Protein AF-A0AAV2ST25-F1 (afdb_monomer)

pLDDT: mean 73.78, std 19.49, range [24.19, 96.56]

Mean predicted aligned error: 15.65 Å

Sequence (157 aa):
MFEFCEKNIRGIRFVYVTASQVTETKSFLKTRFLNAFTISGSRNFNQFDPLDNLRTATKRCSEDDEIALIHNFGSNAIEAEIDVLPFKHACCMYEHLWWIGMMQDIKREEADIAVKFMHPHGPSASFKWPSRDAAFPMYHLQILVEHTIYQKAMSTK

Radius of gyration: 25.4 Å; Cα contacts (8 Å, |Δi|>4): 186; chains: 1; bounding box: 92×31×61 Å

Organism: Meganyctiphanes norvegica (NCBI:txid48144)

Solvent-accessible surface area (backbone atoms only — not comparable to full-atom values): 10017 Å² total; per-residue (Å²): 110,69,71,57,47,63,76,69,44,81,98,59,89,80,80,90,79,54,75,64,57,53,53,53,52,52,53,52,52,51,53,51,59,73,71,54,80,82,72,72,74,48,90,72,45,70,32,78,47,80,75,50,100,46,31,36,33,27,17,58,45,85,84,54,90,62,75,73,46,74,50,70,73,54,95,76,70,78,71,72,80,70,85,79,55,71,72,37,76,46,39,32,55,55,94,94,33,44,34,48,24,34,29,67,46,73,42,74,92,48,74,36,46,32,38,38,56,34,40,64,55,50,97,58,99,64,72,39,76,58,95,58,94,64,69,48,85,46,80,79,75,56,66,55,67,78,75,80,64,77,81,67,75,83,78,78,136

Foldseek 3Di:
DQVCCVVPPPPDDDDDDDPVNVVVVVVVVVVVVVPDDDDALCPQFPDWDDPDPFKIFTDNDPPDPDTPDIGGNDPPPPPVVPVDDAQDWWWWADPNFIWIWGFHDADPVRRWTWTQTWDDTPPDPDTHRPPDRPTDRDRDTPTPDPPPPDPPDPPDD

Structure (mmCIF, N/CA/C/O backbone):
data_AF-A0AAV2ST25-F1
#
_entry.id   AF-A0AAV2ST25-F1
#
loop_
_atom_site.group_PDB
_atom_site.id
_atom_site.type_symbol
_atom_site.label_atom_id
_atom_site.label_alt_id
_atom_site.label_comp_id
_atom_site.label_asym_id
_atom_site.label_entity_id
_atom_site.label_seq_id
_atom_site.pdbx_PDB_ins_code
_atom_site.Cartn_x
_atom_site.Cartn_y
_atom_site.Cartn_z
_atom_site.occupancy
_atom_site.B_iso_or_equiv
_atom_site.auth_seq_id
_atom_site.auth_comp_id
_atom_site.auth_asym_id
_atom_site.auth_atom_id
_atom_site.pdbx_PDB_model_num
ATOM 1 N N . MET A 1 1 ? -31.583 1.067 28.297 1.00 85.12 1 MET A N 1
ATOM 2 C CA . MET A 1 1 ? -31.664 1.405 26.855 1.00 85.12 1 MET A CA 1
ATOM 3 C C . MET A 1 1 ? -31.268 0.216 25.980 1.00 85.12 1 MET A C 1
ATOM 5 O O . MET A 1 1 ? -32.101 -0.214 25.203 1.00 85.12 1 MET A O 1
ATOM 9 N N . PHE A 1 2 ? -30.064 -0.357 26.125 1.00 91.12 2 PHE A N 1
ATOM 10 C CA . PHE A 1 2 ? -29.608 -1.504 25.315 1.00 91.12 2 PHE A CA 1
ATOM 11 C C . PHE A 1 2 ? -30.558 -2.718 25.366 1.00 91.12 2 PHE A C 1
ATOM 13 O O . PHE A 1 2 ? -31.068 -3.128 24.330 1.00 91.12 2 PHE A O 1
ATOM 20 N N . GLU A 1 3 ? -30.883 -3.206 26.567 1.00 92.00 3 GLU A N 1
ATOM 21 C CA . GLU A 1 3 ? -31.788 -4.355 26.769 1.00 92.00 3 GLU A CA 1
ATOM 22 C C . GLU A 1 3 ? -33.185 -4.130 26.168 1.00 92.00 3 GLU A C 1
ATOM 24 O O . GLU A 1 3 ? -33.832 -5.048 25.668 1.00 92.00 3 GLU A O 1
ATOM 29 N N . PHE A 1 4 ? -33.656 -2.879 26.184 1.00 93.38 4 PHE A N 1
ATOM 30 C CA . PHE A 1 4 ? -34.922 -2.511 25.561 1.00 93.38 4 PHE A CA 1
ATOM 31 C C . PHE A 1 4 ? -34.845 -2.651 24.036 1.00 93.38 4 PHE A C 1
ATOM 33 O O . PHE A 1 4 ? -35.756 -3.216 23.435 1.00 93.38 4 PHE A O 1
ATOM 40 N N . CYS A 1 5 ? -33.770 -2.169 23.409 1.00 93.00 5 CYS A N 1
ATOM 41 C CA . CYS A 1 5 ? -33.586 -2.265 21.962 1.00 93.00 5 CYS A CA 1
ATOM 42 C C . CYS A 1 5 ? -33.450 -3.721 21.502 1.00 93.00 5 CYS A C 1
ATOM 44 O O . CYS A 1 5 ? -34.116 -4.113 20.549 1.00 93.00 5 CYS A O 1
ATOM 46 N N . GLU A 1 6 ? -32.660 -4.529 22.212 1.00 92.38 6 GLU A N 1
ATOM 47 C CA . GLU A 1 6 ? -32.456 -5.948 21.895 1.00 92.38 6 GLU A CA 1
ATOM 48 C C . GLU A 1 6 ? -33.764 -6.752 21.960 1.00 92.38 6 GLU A C 1
ATOM 50 O O . GLU A 1 6 ? -34.046 -7.576 21.091 1.00 92.38 6 GLU A O 1
ATOM 55 N N . LYS A 1 7 ? -34.609 -6.473 22.959 1.00 93.38 7 LYS A N 1
ATOM 56 C CA . LYS A 1 7 ? -35.874 -7.191 23.150 1.00 93.38 7 LYS A CA 1
ATOM 57 C C . LYS A 1 7 ? -36.974 -6.767 22.171 1.00 93.38 7 LYS A C 1
ATOM 59 O O . LYS A 1 7 ? -37.807 -7.595 21.799 1.00 93.38 7 LYS A O 1
ATOM 64 N N . ASN A 1 8 ? -37.020 -5.489 21.788 1.00 94.50 8 ASN A N 1
ATOM 65 C CA . ASN A 1 8 ? -38.158 -4.922 21.053 1.00 94.50 8 ASN A CA 1
ATOM 66 C C . ASN A 1 8 ? -37.903 -4.727 19.553 1.00 94.50 8 ASN A C 1
ATOM 68 O O . ASN A 1 8 ? -38.861 -4.700 18.782 1.00 94.50 8 ASN A O 1
ATOM 72 N N . ILE A 1 9 ? -36.647 -4.613 19.117 1.00 93.31 9 ILE A N 1
ATOM 73 C CA . ILE A 1 9 ? -36.310 -4.356 17.714 1.00 93.31 9 ILE A CA 1
ATOM 74 C C . ILE A 1 9 ? -35.752 -5.640 17.098 1.00 93.31 9 ILE A C 1
ATOM 76 O O . ILE A 1 9 ? -34.582 -5.980 17.253 1.00 93.31 9 ILE A O 1
ATOM 80 N N . ARG A 1 10 ? -36.615 -6.377 16.392 1.00 91.69 10 ARG A N 1
ATOM 81 C CA . ARG A 1 10 ? -36.248 -7.638 15.729 1.00 91.69 10 ARG A CA 1
ATOM 82 C C . ARG A 1 10 ? -35.513 -7.373 14.411 1.00 91.69 10 ARG A C 1
ATOM 84 O O . ARG A 1 10 ? -35.828 -6.424 13.705 1.00 91.69 10 ARG A O 1
ATOM 91 N N . GLY A 1 11 ? -34.563 -8.243 14.066 1.00 91.94 11 GLY A N 1
ATOM 92 C CA . GLY A 1 11 ? -33.810 -8.177 12.803 1.00 91.94 11 GLY A CA 1
ATOM 93 C C . GLY A 1 11 ? -32.570 -7.274 12.825 1.00 91.94 11 GLY A C 1
ATOM 94 O O . GLY A 1 11 ? -31.844 -7.235 11.837 1.00 91.94 11 GLY A O 1
ATOM 95 N N . ILE A 1 12 ? -32.288 -6.591 13.941 1.00 93.00 12 ILE A N 1
ATOM 96 C CA . ILE A 1 12 ? -31.077 -5.779 14.128 1.00 93.00 12 ILE A CA 1
ATOM 97 C C . ILE A 1 12 ? -30.233 -6.387 15.250 1.00 93.00 12 ILE A C 1
ATOM 99 O O . ILE A 1 12 ? -30.739 -6.660 16.337 1.00 93.00 12 ILE A O 1
ATOM 103 N N . ARG A 1 13 ? -28.933 -6.589 14.998 1.00 92.12 13 ARG A N 1
ATOM 104 C CA . ARG A 1 13 ? -27.980 -7.058 16.013 1.00 92.12 13 ARG A CA 1
ATOM 105 C C . ARG A 1 13 ? -27.389 -5.863 16.754 1.00 92.12 13 ARG A C 1
ATOM 107 O O . ARG A 1 13 ? -26.600 -5.113 16.183 1.00 92.12 13 ARG A O 1
ATOM 114 N N . PHE A 1 14 ? -27.737 -5.710 18.025 1.00 92.50 14 PHE A N 1
ATOM 115 C CA . PHE A 1 14 ? -27.131 -4.700 18.888 1.00 92.50 14 PHE A CA 1
ATOM 116 C C . PHE A 1 14 ? -25.877 -5.268 19.557 1.00 92.50 14 PHE A C 1
ATOM 118 O O . PHE A 1 14 ? -25.834 -6.436 19.932 1.00 92.50 14 PHE A O 1
ATOM 125 N N . VAL A 1 15 ? -24.847 -4.438 19.705 1.00 91.50 15 VAL A N 1
ATOM 126 C CA . VAL A 1 15 ? -23.631 -4.773 20.454 1.00 91.50 15 VAL A CA 1
ATOM 127 C C . VAL A 1 15 ? -23.446 -3.709 21.523 1.00 91.50 15 VAL A C 1
ATOM 129 O O . VAL A 1 15 ? -23.472 -2.516 21.220 1.00 91.50 15 VAL A O 1
ATOM 132 N N . TYR A 1 16 ? -23.295 -4.140 22.772 1.00 91.94 16 TYR A N 1
ATOM 133 C CA . TYR A 1 16 ? -22.990 -3.244 23.877 1.00 91.94 16 TYR A CA 1
ATOM 134 C C . TYR A 1 16 ? -21.477 -3.132 24.040 1.00 91.94 16 TYR A C 1
ATOM 136 O O . TYR A 1 16 ? -20.781 -4.143 24.087 1.00 91.94 16 TYR A O 1
ATOM 144 N N . VAL A 1 17 ? -20.982 -1.899 24.128 1.00 92.44 17 VAL A N 1
ATOM 145 C CA . VAL A 1 17 ? -19.564 -1.610 24.344 1.00 92.44 17 VAL A CA 1
ATOM 146 C C . VAL A 1 17 ? -19.451 -0.633 25.503 1.00 92.44 17 VAL A C 1
ATOM 148 O O . VAL A 1 17 ? -20.093 0.421 25.502 1.00 92.44 17 VAL A O 1
ATOM 151 N N . THR A 1 18 ? -18.647 -0.980 26.504 1.00 94.88 18 THR A N 1
ATOM 152 C CA . THR A 1 18 ? -18.412 -0.109 27.658 1.00 94.88 18 THR A CA 1
ATOM 153 C C . THR A 1 18 ? -17.374 0.968 27.342 1.00 94.88 18 THR A C 1
ATOM 155 O O . THR A 1 18 ? -16.506 0.804 26.484 1.00 94.88 18 THR A O 1
ATOM 158 N N . ALA A 1 19 ? -17.393 2.069 28.097 1.00 94.56 19 ALA A N 1
ATOM 159 C CA . ALA A 1 19 ? -16.374 3.115 27.976 1.00 94.56 19 ALA A CA 1
ATOM 160 C C . ALA A 1 19 ? -14.949 2.597 28.268 1.00 94.56 19 ALA A C 1
ATOM 162 O O . ALA A 1 19 ? -13.982 3.051 27.649 1.00 94.56 19 ALA A O 1
ATOM 163 N N . SER A 1 20 ? -14.814 1.619 29.173 1.00 95.44 20 SER A N 1
ATOM 164 C CA . SER A 1 20 ? -13.532 0.969 29.461 1.00 95.44 20 SER A CA 1
ATOM 165 C C . SER A 1 20 ? -13.007 0.188 28.254 1.00 95.44 20 SER A C 1
ATOM 167 O O . SER A 1 20 ? -11.864 0.406 27.857 1.00 95.44 20 SER A O 1
ATOM 169 N N . GLN A 1 21 ? -13.854 -0.618 27.602 1.00 94.69 21 GLN A N 1
ATOM 170 C CA . GLN A 1 21 ? -13.499 -1.378 26.396 1.00 94.69 21 GLN A CA 1
ATOM 171 C C . GLN A 1 21 ? -13.090 -0.466 25.237 1.00 94.69 21 GLN A C 1
ATOM 173 O O . GLN A 1 21 ? -12.122 -0.758 24.535 1.00 94.69 21 GLN A O 1
ATOM 178 N N . VAL A 1 22 ? -13.781 0.664 25.044 1.00 95.62 22 VAL A N 1
ATOM 179 C CA . VAL A 1 22 ? -13.396 1.654 24.022 1.00 95.62 22 VAL A CA 1
ATOM 180 C C . VAL A 1 22 ? -11.999 2.208 24.304 1.00 95.62 22 VAL A C 1
ATOM 182 O O . VAL A 1 22 ? -11.187 2.337 23.387 1.00 95.62 22 VAL A O 1
ATOM 185 N N . THR A 1 23 ? -11.703 2.520 25.566 1.00 96.56 23 THR A N 1
ATOM 186 C CA . THR A 1 23 ? -10.414 3.103 25.963 1.00 96.56 23 THR A CA 1
ATOM 187 C C . THR A 1 23 ? -9.267 2.107 25.786 1.00 96.56 23 THR A C 1
ATOM 189 O O . THR A 1 23 ? -8.231 2.464 25.225 1.00 96.56 23 THR A O 1
ATOM 192 N N . GLU A 1 24 ? -9.470 0.854 26.194 1.00 96.56 24 GLU A N 1
ATOM 193 C CA . GLU A 1 24 ? -8.509 -0.241 26.012 1.00 96.56 24 GLU A CA 1
ATOM 194 C C . GLU A 1 24 ? -8.277 -0.562 24.530 1.00 96.56 24 GLU A C 1
ATOM 196 O O . GLU A 1 24 ? -7.143 -0.666 24.067 1.00 96.56 24 GLU A O 1
ATOM 201 N N . THR A 1 25 ? -9.347 -0.628 23.739 1.00 95.06 25 THR A N 1
ATOM 202 C CA . THR A 1 25 ? -9.220 -0.860 22.294 1.00 95.06 25 THR A CA 1
ATOM 203 C C . THR A 1 25 ? -8.456 0.285 21.631 1.00 95.06 25 THR A C 1
ATOM 205 O O . THR A 1 25 ? -7.619 0.061 20.757 1.00 95.06 25 THR A O 1
ATOM 208 N N . LYS A 1 26 ? -8.683 1.529 22.069 1.00 96.50 26 LYS A N 1
ATOM 209 C CA . LYS A 1 26 ? -7.972 2.701 21.547 1.00 96.50 26 LYS A CA 1
ATOM 210 C C . LYS A 1 26 ? -6.473 2.649 21.851 1.00 96.50 26 LYS A C 1
ATOM 212 O O . LYS A 1 26 ? -5.682 2.995 20.972 1.00 96.50 26 LYS A O 1
ATOM 217 N N . SER A 1 27 ? -6.070 2.229 23.052 1.00 95.50 27 SER A N 1
ATOM 218 C CA . SER A 1 27 ? -4.646 2.079 23.383 1.00 95.50 27 SER A CA 1
ATOM 219 C C . SER A 1 27 ? -4.009 0.940 22.586 1.00 95.50 27 SER A C 1
ATOM 221 O O . SER A 1 27 ? -2.957 1.150 21.983 1.00 95.50 27 SER A O 1
ATOM 223 N N . PHE A 1 28 ? -4.680 -0.210 22.480 1.00 95.88 28 PHE A N 1
ATOM 224 C CA . PHE A 1 28 ? -4.229 -1.340 21.665 1.00 95.88 28 PHE A CA 1
ATOM 225 C C . PHE A 1 28 ? -4.024 -0.954 20.193 1.00 95.88 28 PHE A C 1
ATOM 227 O O . PHE A 1 28 ? -2.960 -1.206 19.626 1.00 95.88 28 PHE A O 1
ATOM 234 N N . LEU A 1 29 ? -5.006 -0.286 19.578 1.00 95.69 29 LEU A N 1
ATOM 235 C CA . LEU A 1 29 ? -4.913 0.157 18.184 1.00 95.69 29 LEU A CA 1
ATOM 236 C C . LEU A 1 29 ? -3.795 1.183 17.979 1.00 95.69 29 LEU A C 1
ATOM 238 O O . LEU A 1 29 ? -3.114 1.134 16.955 1.00 95.69 29 LEU A O 1
ATOM 242 N N . LYS A 1 30 ? -3.568 2.078 18.949 1.00 96.31 30 LYS A N 1
ATOM 243 C CA . LYS A 1 30 ? -2.463 3.043 18.899 1.00 96.31 30 LYS A CA 1
ATOM 244 C C . LYS A 1 30 ? -1.108 2.337 18.931 1.00 96.31 30 LYS A C 1
ATOM 246 O O . LYS A 1 30 ? -0.254 2.649 18.109 1.00 96.31 30 LYS A O 1
ATOM 251 N N . THR A 1 31 ? -0.928 1.366 19.825 1.00 94.81 31 THR A N 1
ATOM 252 C CA . THR A 1 31 ? 0.295 0.551 19.879 1.00 94.81 31 THR A CA 1
ATOM 253 C C . THR A 1 31 ? 0.492 -0.235 18.585 1.00 94.81 31 THR A C 1
ATOM 255 O O . THR A 1 31 ? 1.586 -0.228 18.029 1.00 94.81 31 THR A O 1
ATOM 258 N N . ARG A 1 32 ? -0.572 -0.851 18.051 1.00 93.50 32 ARG A N 1
ATOM 259 C CA . ARG A 1 32 ? -0.517 -1.568 16.769 1.00 93.50 32 ARG A CA 1
ATOM 260 C C . ARG A 1 32 ? -0.094 -0.654 15.621 1.00 93.50 32 ARG A C 1
ATOM 262 O O . ARG A 1 32 ? 0.708 -1.069 14.800 1.00 93.50 32 ARG A O 1
ATOM 269 N N . PHE A 1 33 ? -0.632 0.564 15.562 1.00 91.25 33 PHE A N 1
ATOM 270 C CA . PHE A 1 33 ? -0.290 1.538 14.526 1.00 91.25 33 PHE A CA 1
ATOM 271 C C . PHE A 1 33 ? 1.174 1.983 14.617 1.00 91.25 33 PHE A C 1
ATOM 273 O O . PHE A 1 33 ? 1.848 2.046 13.599 1.00 91.25 33 PHE A O 1
ATOM 280 N N . LEU A 1 34 ? 1.680 2.238 15.828 1.00 89.38 34 LEU A N 1
ATOM 281 C CA . LEU A 1 34 ? 3.078 2.632 16.038 1.00 89.38 34 LEU A CA 1
ATOM 282 C C . LEU A 1 34 ? 4.073 1.515 15.699 1.00 89.38 34 LEU A C 1
ATOM 284 O O . LEU A 1 34 ? 5.173 1.802 15.245 1.00 89.38 34 LEU A O 1
ATOM 288 N N . ASN A 1 35 ? 3.682 0.258 15.911 1.00 85.25 35 ASN A N 1
ATOM 289 C CA . ASN A 1 35 ? 4.515 -0.910 15.623 1.00 85.25 35 ASN A CA 1
ATOM 290 C C . ASN A 1 35 ? 4.334 -1.447 14.193 1.00 85.25 35 ASN A C 1
ATOM 292 O O . ASN A 1 35 ? 4.950 -2.452 13.842 1.00 85.25 35 ASN A O 1
ATOM 296 N N . ALA A 1 36 ? 3.449 -0.852 13.390 1.00 82.94 36 ALA A N 1
ATOM 297 C CA . ALA A 1 36 ? 3.216 -1.297 12.026 1.00 82.94 36 ALA A CA 1
ATOM 298 C C . ALA A 1 36 ? 4.384 -0.875 11.125 1.00 82.94 36 ALA A C 1
ATOM 300 O O . ALA A 1 36 ? 4.839 0.265 11.176 1.00 82.94 36 ALA A O 1
ATOM 301 N N . PHE A 1 37 ? 4.834 -1.790 10.268 1.00 77.06 37 PHE A N 1
ATOM 302 C CA . PHE A 1 37 ? 5.810 -1.490 9.226 1.00 77.06 37 PHE A CA 1
ATOM 303 C C . PHE A 1 37 ? 5.091 -1.080 7.944 1.00 77.06 37 PHE A C 1
ATOM 305 O O . PHE A 1 37 ? 4.162 -1.756 7.498 1.00 77.06 37 PHE A O 1
ATOM 312 N N . THR A 1 38 ? 5.535 0.019 7.339 1.00 76.56 38 THR A N 1
ATOM 313 C CA . THR A 1 38 ? 5.068 0.422 6.012 1.00 76.56 38 THR A CA 1
ATOM 314 C C . THR A 1 38 ? 5.770 -0.421 4.954 1.00 76.56 38 THR A C 1
ATOM 316 O O . THR A 1 38 ? 6.995 -0.500 4.928 1.00 76.56 38 THR A O 1
ATOM 319 N N . ILE A 1 39 ? 4.991 -1.026 4.059 1.00 77.62 39 ILE A N 1
ATOM 320 C CA . ILE A 1 39 ? 5.507 -1.706 2.871 1.00 77.62 39 ILE A CA 1
ATOM 321 C C . ILE A 1 39 ? 5.754 -0.645 1.791 1.00 77.62 39 ILE A C 1
ATOM 323 O O . ILE A 1 39 ? 4.797 -0.126 1.207 1.00 77.62 39 ILE A O 1
ATOM 327 N N . SER A 1 40 ? 7.018 -0.305 1.536 1.00 71.19 40 SER A N 1
ATOM 328 C CA . SER A 1 40 ? 7.408 0.616 0.459 1.00 71.19 40 SER A CA 1
ATOM 329 C C . SER A 1 40 ? 7.118 0.025 -0.931 1.00 71.19 40 SER A C 1
ATOM 331 O O . SER A 1 40 ? 6.986 -1.192 -1.093 1.00 71.19 40 SER A O 1
ATOM 333 N N . GLY A 1 41 ? 6.953 0.889 -1.942 1.00 70.50 41 GLY A N 1
ATOM 334 C CA . GLY A 1 41 ? 6.713 0.470 -3.332 1.00 70.50 41 GLY A CA 1
ATOM 335 C C . GLY A 1 41 ? 5.378 -0.248 -3.595 1.00 70.50 41 GLY A C 1
ATOM 336 O O . GLY A 1 41 ? 5.223 -0.909 -4.620 1.00 70.50 41 GLY A O 1
ATOM 337 N N . SER A 1 42 ? 4.397 -0.139 -2.693 1.00 73.50 42 SER A N 1
ATOM 338 C CA . SER A 1 42 ? 3.165 -0.944 -2.721 1.00 73.50 42 SER A CA 1
ATOM 339 C C . SER A 1 42 ? 1.983 -0.338 -3.497 1.00 73.50 42 SER A C 1
ATOM 341 O O . SER A 1 42 ? 0.924 -0.952 -3.599 1.00 73.50 42 SER A O 1
ATOM 343 N N . ARG A 1 43 ? 2.158 0.849 -4.095 1.00 74.12 43 ARG A N 1
ATOM 344 C CA . ARG A 1 43 ? 1.082 1.654 -4.713 1.00 74.12 43 ARG A CA 1
ATOM 345 C C . ARG A 1 43 ? 0.327 0.980 -5.867 1.00 74.12 43 ARG A C 1
ATOM 347 O O . ARG A 1 43 ? -0.804 1.364 -6.139 1.00 74.12 43 ARG A O 1
ATOM 354 N N . ASN A 1 44 ? 0.952 0.019 -6.546 1.00 77.94 44 ASN A N 1
ATOM 355 C CA . ASN A 1 44 ? 0.398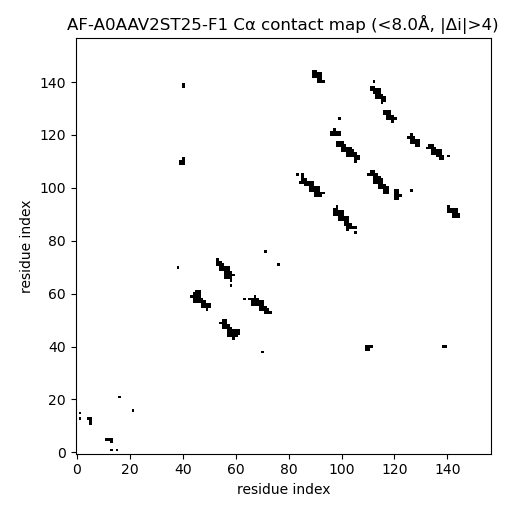 -0.644 -7.734 1.00 77.94 44 ASN A CA 1
ATOM 356 C C . ASN A 1 44 ? -0.087 -2.075 -7.464 1.00 77.94 44 ASN A C 1
ATOM 358 O O . ASN A 1 44 ? -0.391 -2.803 -8.411 1.00 77.94 44 ASN A O 1
ATOM 362 N N . PHE A 1 45 ? -0.130 -2.496 -6.199 1.00 84.50 45 PHE A N 1
ATOM 363 C CA . PHE A 1 45 ? -0.601 -3.819 -5.813 1.00 84.50 45 PHE A CA 1
ATOM 364 C C . PHE A 1 45 ? -1.968 -3.715 -5.152 1.00 84.50 45 PH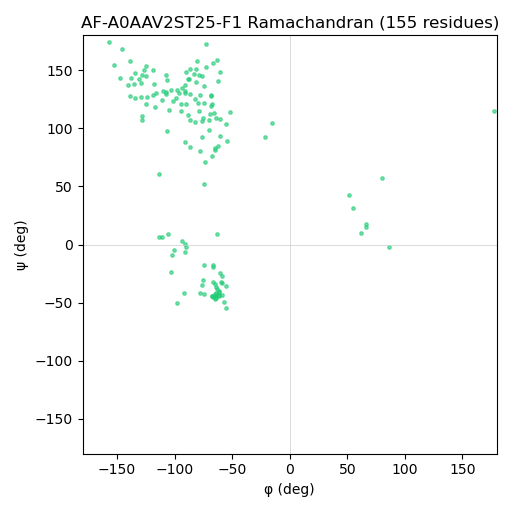E A C 1
ATOM 366 O O . PHE A 1 45 ? -2.159 -2.931 -4.226 1.00 84.50 45 PHE A O 1
ATOM 373 N N . ASN A 1 46 ? -2.915 -4.523 -5.623 1.00 85.94 46 ASN A N 1
ATOM 374 C CA . ASN A 1 46 ? -4.277 -4.548 -5.092 1.00 85.94 46 ASN A CA 1
ATOM 375 C C . ASN A 1 46 ? -4.528 -5.739 -4.158 1.00 85.94 46 ASN A C 1
ATOM 377 O O . ASN A 1 46 ? -5.568 -5.787 -3.503 1.00 85.94 46 ASN A O 1
ATOM 381 N N . GLN A 1 47 ? -3.594 -6.691 -4.071 1.00 88.50 47 GLN A N 1
ATOM 382 C CA . GLN A 1 47 ? -3.702 -7.841 -3.176 1.00 88.50 47 GLN A CA 1
ATOM 383 C C . GLN A 1 47 ? -2.389 -8.103 -2.438 1.00 88.50 47 GLN A C 1
ATOM 385 O O . GLN A 1 47 ? -1.311 -8.050 -3.030 1.00 88.50 47 GLN A O 1
ATOM 390 N N . PHE A 1 48 ? -2.522 -8.406 -1.144 1.00 89.38 48 PHE A N 1
ATOM 391 C CA . PHE A 1 48 ? -1.438 -8.715 -0.217 1.00 89.38 48 PHE A CA 1
ATOM 392 C C . PHE A 1 48 ? -1.759 -10.035 0.478 1.00 89.38 48 PHE A C 1
ATOM 394 O O . PHE A 1 48 ? -2.674 -10.096 1.301 1.00 89.38 48 PHE A O 1
ATOM 401 N N . ASP A 1 49 ? -0.993 -11.072 0.160 1.00 88.94 49 ASP A N 1
ATOM 402 C CA . ASP A 1 49 ? -1.156 -12.401 0.732 1.00 88.94 49 ASP A CA 1
ATOM 403 C C . ASP A 1 49 ? -0.037 -12.644 1.760 1.00 88.94 49 ASP A C 1
ATOM 405 O O . ASP A 1 49 ? 1.150 -12.654 1.404 1.00 88.94 49 ASP A O 1
ATOM 409 N N . PRO A 1 50 ? -0.361 -12.810 3.056 1.00 89.19 50 PRO A N 1
ATOM 410 C CA . PRO A 1 50 ? 0.647 -13.124 4.059 1.00 89.19 50 PRO A CA 1
ATOM 411 C C . PRO A 1 50 ? 1.193 -14.534 3.805 1.00 89.19 50 PRO A C 1
ATOM 413 O O . PRO A 1 50 ? 0.441 -15.507 3.819 1.00 89.19 50 PRO A O 1
ATOM 416 N N . LEU A 1 51 ? 2.504 -14.647 3.580 1.00 86.94 51 LEU A N 1
ATOM 417 C CA . LEU A 1 51 ? 3.175 -15.942 3.414 1.00 86.94 51 LEU A CA 1
ATOM 418 C C . LEU A 1 51 ? 3.701 -16.467 4.752 1.00 86.94 51 LEU A C 1
ATOM 420 O O . LEU A 1 51 ? 3.621 -17.658 5.033 1.00 86.94 51 LEU A O 1
ATOM 424 N N . ASP A 1 52 ? 4.284 -15.574 5.551 1.00 84.19 52 ASP A N 1
ATOM 425 C CA . ASP A 1 52 ? 4.936 -15.881 6.823 1.00 84.19 52 ASP A CA 1
ATOM 426 C C . ASP A 1 52 ? 4.965 -14.618 7.702 1.00 84.19 52 ASP A C 1
ATOM 428 O O . ASP A 1 52 ? 4.653 -13.520 7.238 1.00 84.19 52 ASP A O 1
ATOM 432 N N . ASN A 1 53 ? 5.411 -14.729 8.951 1.00 82.69 53 ASN A N 1
ATOM 433 C CA . ASN A 1 53 ? 5.486 -13.612 9.900 1.00 82.69 53 ASN A CA 1
ATOM 434 C C . ASN A 1 53 ? 6.374 -12.455 9.418 1.00 82.69 53 ASN A C 1
ATOM 436 O O . ASN A 1 53 ? 6.183 -11.314 9.827 1.00 82.69 53 ASN A O 1
ATOM 440 N N . LEU A 1 54 ? 7.359 -12.751 8.568 1.00 83.31 54 LEU A N 1
ATOM 441 C CA . LEU A 1 54 ? 8.302 -11.774 8.025 1.00 83.31 54 LEU A CA 1
ATOM 442 C C . LEU A 1 54 ? 8.145 -11.578 6.517 1.00 83.31 54 LEU A C 1
ATOM 444 O O . LEU A 1 54 ? 8.987 -10.907 5.925 1.00 83.31 54 LEU A O 1
ATOM 448 N N . ARG A 1 55 ? 7.127 -12.166 5.873 1.00 86.31 55 ARG A N 1
ATOM 449 C CA . ARG A 1 55 ? 7.000 -12.116 4.411 1.00 86.31 55 ARG A CA 1
ATOM 450 C C . ARG A 1 55 ? 5.570 -11.932 3.936 1.00 86.31 55 ARG A C 1
ATOM 452 O O . ARG A 1 55 ? 4.652 -12.611 4.392 1.00 86.31 55 ARG A O 1
ATOM 459 N N . THR A 1 56 ? 5.398 -11.073 2.941 1.00 89.00 56 THR A N 1
ATOM 460 C CA . THR A 1 56 ? 4.101 -10.834 2.296 1.00 89.00 56 THR A CA 1
ATOM 461 C C . THR A 1 56 ? 4.270 -10.812 0.787 1.00 89.00 56 THR A C 1
ATOM 463 O O . THR A 1 56 ? 5.105 -10.075 0.267 1.00 89.00 56 THR A O 1
ATOM 466 N N . ALA A 1 57 ? 3.490 -11.637 0.095 1.00 87.94 57 ALA A N 1
ATOM 467 C CA . ALA A 1 57 ? 3.391 -11.623 -1.356 1.00 87.94 57 ALA A CA 1
ATOM 468 C C . ALA A 1 57 ? 2.408 -10.543 -1.806 1.00 87.94 57 ALA A C 1
ATOM 470 O O . ALA A 1 57 ? 1.407 -10.290 -1.136 1.00 87.94 57 ALA A O 1
ATOM 471 N N . THR A 1 58 ? 2.675 -9.932 -2.951 1.00 88.38 58 THR A N 1
ATOM 472 C CA . THR A 1 58 ? 1.801 -8.940 -3.570 1.00 88.38 58 THR A CA 1
ATOM 473 C C . THR A 1 58 ? 1.440 -9.315 -4.993 1.00 88.38 58 THR A C 1
ATOM 475 O O . THR A 1 58 ? 2.249 -9.880 -5.733 1.00 88.38 58 THR A O 1
ATOM 478 N N . LYS A 1 59 ? 0.209 -8.978 -5.379 1.00 87.88 59 LYS A N 1
ATOM 479 C CA . LYS A 1 59 ? -0.312 -9.129 -6.742 1.00 87.88 59 LYS A CA 1
ATOM 480 C C . LYS A 1 59 ? -0.880 -7.807 -7.236 1.00 87.88 59 LYS A C 1
ATOM 482 O O . LYS A 1 59 ? -1.354 -6.984 -6.441 1.00 87.88 59 LYS A O 1
ATOM 487 N N . ARG A 1 60 ? -0.821 -7.580 -8.550 1.00 85.81 60 ARG A N 1
ATOM 488 C CA . ARG A 1 60 ? -1.338 -6.342 -9.152 1.00 85.81 60 ARG A CA 1
ATOM 489 C C . ARG A 1 60 ? -2.855 -6.360 -9.191 1.00 85.81 60 ARG A C 1
ATOM 491 O O . ARG A 1 60 ? -3.466 -5.367 -8.809 1.00 85.81 60 ARG A O 1
ATOM 498 N N . CYS A 1 61 ? -3.449 -7.483 -9.562 1.00 83.50 61 CYS A N 1
ATOM 499 C CA . CYS A 1 61 ? -4.890 -7.694 -9.568 1.00 83.50 61 CYS A CA 1
ATOM 500 C C . CYS A 1 61 ? -5.262 -8.923 -8.736 1.00 83.50 61 CYS A C 1
ATOM 502 O O . CYS A 1 61 ? -4.472 -9.852 -8.595 1.00 83.50 61 CYS A O 1
ATOM 504 N N . SER A 1 62 ? -6.484 -8.938 -8.197 1.00 81.69 62 SER A N 1
ATOM 505 C CA . SER A 1 62 ? -6.971 -10.068 -7.392 1.00 81.69 62 SER A CA 1
ATOM 506 C C . SER A 1 62 ? -7.151 -11.365 -8.186 1.00 81.69 62 SER A C 1
ATOM 508 O O . SER A 1 62 ? -7.234 -12.442 -7.606 1.00 81.69 62 SER A O 1
ATOM 510 N N . GLU A 1 63 ? -7.239 -11.247 -9.509 1.00 85.88 63 GLU A N 1
ATOM 511 C CA . GLU A 1 63 ? -7.392 -12.358 -10.449 1.00 85.88 63 GLU A CA 1
ATOM 512 C C . GLU A 1 63 ? -6.044 -12.891 -10.958 1.00 85.88 63 GLU A C 1
ATOM 514 O O . GLU A 1 63 ? -6.025 -13.893 -11.665 1.00 85.88 63 GLU A O 1
ATOM 519 N N . ASP A 1 64 ? -4.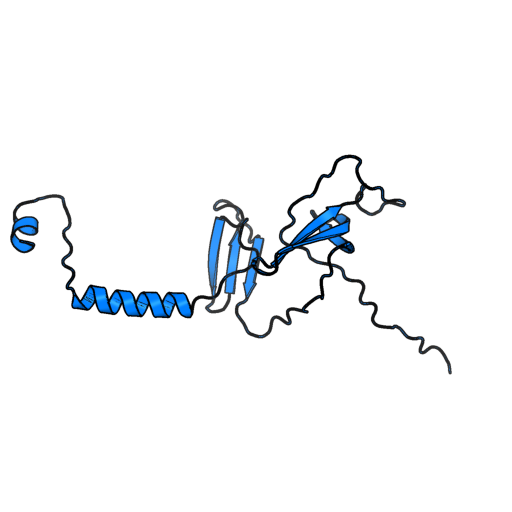920 -12.245 -10.618 1.00 81.94 64 ASP A N 1
ATOM 520 C CA . ASP A 1 64 ? -3.604 -12.708 -11.058 1.00 81.94 64 ASP A CA 1
ATOM 521 C C . ASP A 1 64 ? -3.263 -14.036 -10.365 1.00 81.94 64 ASP A C 1
ATOM 523 O O . ASP A 1 64 ? -3.275 -14.139 -9.133 1.00 81.94 64 ASP A O 1
ATOM 527 N N . ASP A 1 65 ? -2.890 -15.052 -11.139 1.00 81.94 65 ASP A N 1
ATOM 528 C CA . ASP A 1 65 ? -2.401 -16.318 -10.582 1.00 81.94 65 ASP A CA 1
ATOM 529 C C . ASP A 1 65 ? -0.963 -16.184 -10.047 1.00 81.94 65 ASP A C 1
ATOM 531 O O . ASP A 1 65 ? -0.593 -16.827 -9.061 1.00 81.94 65 ASP A O 1
ATOM 535 N N . GLU A 1 66 ? -0.163 -15.298 -10.646 1.00 84.75 66 GLU A N 1
ATOM 536 C CA . GLU A 1 66 ? 1.248 -15.107 -10.311 1.00 84.75 66 GLU A CA 1
ATOM 537 C C . GLU A 1 66 ? 1.479 -14.049 -9.222 1.00 84.75 66 GLU A C 1
ATOM 539 O O . GLU A 1 66 ? 0.759 -13.058 -9.095 1.00 84.75 66 GLU A O 1
ATOM 544 N N . ILE A 1 67 ? 2.533 -14.257 -8.428 1.00 84.06 67 ILE A N 1
ATOM 545 C CA . ILE A 1 67 ? 3.002 -13.287 -7.433 1.00 84.06 67 ILE A CA 1
ATOM 546 C C . ILE A 1 67 ? 3.881 -12.258 -8.141 1.00 84.06 67 ILE A C 1
ATOM 548 O O . ILE A 1 67 ? 4.880 -12.615 -8.761 1.00 84.06 67 ILE A O 1
ATOM 552 N N . ALA A 1 68 ? 3.546 -10.978 -7.996 1.00 82.62 68 ALA A N 1
ATOM 553 C CA . ALA A 1 68 ? 4.313 -9.891 -8.589 1.00 82.62 68 ALA A CA 1
ATOM 554 C C . ALA A 1 68 ? 5.586 -9.574 -7.787 1.00 82.62 68 ALA A C 1
ATOM 556 O O . ALA A 1 68 ? 6.639 -9.331 -8.375 1.00 82.62 68 ALA A O 1
ATOM 557 N N . LEU A 1 69 ? 5.502 -9.569 -6.452 1.00 80.38 69 LEU A N 1
ATOM 558 C CA . LEU A 1 69 ? 6.645 -9.312 -5.574 1.00 80.38 69 LEU A CA 1
ATOM 559 C C . LEU A 1 69 ? 6.465 -9.990 -4.208 1.00 80.38 69 LEU A C 1
ATOM 561 O O . LEU A 1 69 ? 5.351 -10.239 -3.756 1.00 80.38 69 LEU A O 1
ATOM 565 N N . ILE A 1 70 ? 7.578 -1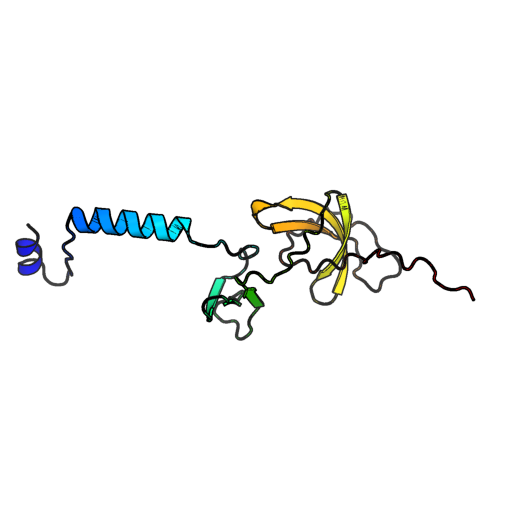0.286 -3.534 1.00 83.94 70 ILE A N 1
ATOM 566 C CA . ILE A 1 70 ? 7.591 -10.729 -2.137 1.00 83.94 70 ILE A CA 1
ATOM 567 C C . ILE A 1 70 ? 8.352 -9.694 -1.309 1.00 83.94 70 ILE A C 1
ATOM 569 O O . ILE A 1 70 ? 9.545 -9.475 -1.518 1.00 83.94 70 ILE A O 1
ATOM 573 N N . HIS A 1 71 ? 7.665 -9.086 -0.348 1.00 80.94 71 HIS A N 1
ATOM 574 C CA . HIS A 1 71 ? 8.249 -8.172 0.626 1.00 80.94 71 HIS A CA 1
ATOM 575 C C . HIS A 1 71 ? 8.789 -8.965 1.817 1.00 80.94 71 HIS A C 1
ATOM 577 O O . HIS A 1 71 ? 8.072 -9.794 2.380 1.00 80.94 71 HIS A O 1
ATOM 583 N N . ASN A 1 72 ? 10.039 -8.705 2.204 1.00 81.56 72 ASN A N 1
ATOM 584 C CA . ASN A 1 72 ? 10.683 -9.315 3.366 1.00 81.56 72 ASN A CA 1
ATOM 585 C C . ASN A 1 72 ? 10.882 -8.256 4.460 1.00 81.56 72 ASN A C 1
ATOM 587 O O . ASN A 1 72 ? 11.552 -7.257 4.232 1.00 81.56 72 ASN A O 1
ATOM 591 N N . PHE A 1 73 ? 10.360 -8.513 5.656 1.00 75.56 73 PHE A N 1
ATOM 592 C CA . PHE A 1 73 ? 10.500 -7.66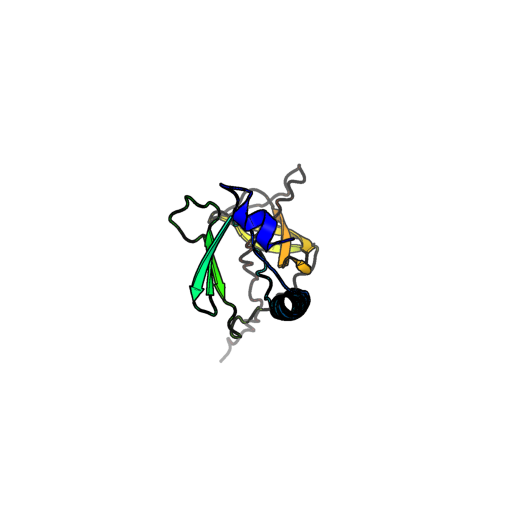4 6.848 1.00 75.56 73 PHE A CA 1
ATOM 593 C C . PHE A 1 73 ? 11.685 -8.070 7.741 1.00 75.56 73 PHE A C 1
ATOM 595 O O . PHE A 1 73 ? 11.864 -7.532 8.830 1.00 75.56 73 PHE A O 1
ATOM 602 N N . GLY A 1 74 ? 12.475 -9.064 7.321 1.00 67.19 74 GLY A N 1
ATOM 603 C CA . GLY A 1 74 ? 13.660 -9.519 8.047 1.00 67.19 74 GLY A CA 1
ATOM 604 C C . GLY A 1 74 ? 14.848 -8.568 7.876 1.00 67.19 74 GLY A C 1
ATOM 605 O O . GLY A 1 74 ? 15.081 -8.043 6.792 1.00 67.19 74 GLY A O 1
ATOM 606 N N . SER A 1 75 ? 15.654 -8.421 8.929 1.00 54.84 75 SER A N 1
ATOM 607 C CA . SER A 1 75 ? 16.804 -7.504 9.059 1.00 54.84 75 SER A CA 1
ATOM 608 C C . SER A 1 75 ? 17.984 -7.730 8.096 1.00 54.84 75 SER A C 1
ATOM 610 O O . SER A 1 75 ? 19.041 -7.139 8.286 1.00 54.84 75 SER A O 1
ATOM 612 N N . ASN A 1 76 ? 17.846 -8.604 7.097 1.00 49.34 76 ASN A N 1
ATOM 613 C CA . ASN A 1 76 ? 18.948 -9.023 6.226 1.00 49.34 76 ASN A CA 1
ATOM 614 C C . ASN A 1 76 ? 18.811 -8.518 4.787 1.00 49.34 76 ASN A C 1
ATOM 616 O O . ASN A 1 76 ? 19.618 -8.893 3.935 1.00 49.34 76 ASN A O 1
ATOM 620 N N . ALA A 1 77 ? 17.823 -7.669 4.495 1.00 47.09 77 ALA A N 1
ATOM 621 C CA . ALA A 1 77 ? 17.908 -6.853 3.299 1.00 47.09 77 ALA A CA 1
ATOM 622 C C . ALA A 1 77 ? 19.013 -5.824 3.553 1.00 47.09 77 ALA A C 1
ATOM 624 O O . ALA A 1 77 ? 18.811 -4.825 4.237 1.00 47.09 77 ALA A O 1
ATOM 625 N N . ILE A 1 78 ? 20.207 -6.106 3.031 1.00 44.62 78 ILE A N 1
ATOM 626 C CA . ILE A 1 78 ? 21.165 -5.059 2.701 1.00 44.62 78 ILE A CA 1
ATOM 627 C C . ILE A 1 78 ? 20.444 -4.238 1.635 1.00 44.62 78 ILE A C 1
ATOM 629 O O . ILE A 1 78 ? 20.556 -4.509 0.439 1.00 44.62 78 ILE A O 1
ATOM 633 N N . GLU A 1 79 ? 19.614 -3.294 2.073 1.00 46.38 79 GLU A N 1
ATOM 634 C CA . GLU A 1 79 ? 19.278 -2.141 1.268 1.00 46.38 79 GLU A CA 1
ATOM 635 C C . GLU A 1 79 ? 20.628 -1.479 1.043 1.00 46.38 79 GLU A C 1
ATOM 637 O O . GLU A 1 79 ? 21.164 -0.786 1.906 1.00 46.38 79 GLU A O 1
ATOM 642 N N . ALA A 1 80 ? 21.268 -1.828 -0.074 1.00 42.94 80 ALA A N 1
ATOM 643 C CA . ALA A 1 80 ? 22.317 -0.994 -0.598 1.00 42.94 80 ALA A CA 1
ATOM 644 C C . ALA A 1 80 ? 21.637 0.361 -0.751 1.00 42.94 80 ALA A C 1
ATOM 646 O O . ALA A 1 80 ? 20.783 0.530 -1.622 1.00 42.94 80 ALA A O 1
ATOM 647 N N . GLU A 1 81 ? 21.934 1.271 0.172 1.00 44.97 81 GLU A N 1
ATOM 648 C CA . GLU A 1 81 ? 21.571 2.669 0.068 1.00 44.97 81 GLU A CA 1
ATOM 649 C C . GLU A 1 81 ? 22.360 3.173 -1.138 1.00 44.97 81 GLU A C 1
ATOM 651 O O . GLU A 1 81 ? 23.500 3.626 -1.053 1.00 44.97 81 GLU A O 1
ATOM 656 N N . ILE A 1 82 ? 21.810 2.911 -2.324 1.00 54.28 82 ILE A N 1
ATOM 657 C CA . ILE A 1 82 ? 22.320 3.471 -3.553 1.00 54.28 82 ILE A CA 1
ATOM 658 C C . ILE A 1 82 ? 22.041 4.950 -3.367 1.00 54.28 82 ILE A C 1
ATOM 660 O O . ILE A 1 82 ? 20.883 5.356 -3.293 1.00 54.28 82 ILE A O 1
ATOM 664 N N . ASP A 1 83 ? 23.104 5.736 -3.242 1.00 54.62 83 ASP A N 1
ATOM 665 C CA . ASP A 1 83 ? 23.026 7.189 -3.218 1.00 54.62 83 ASP A CA 1
ATOM 666 C C . ASP A 1 83 ? 22.526 7.644 -4.594 1.00 54.62 83 ASP A C 1
ATOM 668 O O . ASP A 1 83 ? 23.279 7.937 -5.531 1.00 54.62 83 ASP A O 1
ATOM 672 N N . VAL A 1 84 ? 21.208 7.599 -4.760 1.00 60.53 84 VAL A N 1
ATOM 673 C CA . VAL A 1 84 ? 20.552 8.029 -5.977 1.00 60.53 84 VAL A CA 1
ATOM 674 C C . VAL A 1 84 ? 20.588 9.551 -5.951 1.00 60.53 84 VAL A C 1
ATOM 676 O O . VAL A 1 84 ? 19.933 10.202 -5.139 1.00 60.53 84 VAL A O 1
ATOM 679 N N . LEU A 1 85 ? 21.413 10.131 -6.819 1.00 66.38 85 LEU A N 1
ATOM 680 C CA . LEU A 1 85 ? 21.474 11.574 -7.011 1.00 66.38 85 LEU A CA 1
ATOM 681 C C . LEU A 1 85 ? 20.549 11.970 -8.170 1.00 66.38 85 LEU A C 1
ATOM 683 O O . LEU A 1 85 ? 20.603 11.335 -9.233 1.00 66.38 85 LEU A O 1
ATOM 687 N N . PRO A 1 86 ? 19.735 13.030 -8.015 1.00 71.69 86 PRO A N 1
ATOM 688 C CA . PRO A 1 86 ? 18.939 13.544 -9.119 1.00 71.69 86 PRO A CA 1
ATOM 689 C C . PRO A 1 86 ? 19.859 13.997 -10.263 1.00 71.69 86 PRO A C 1
ATOM 691 O O . PRO A 1 86 ? 20.995 14.428 -10.053 1.00 71.69 86 PRO A O 1
ATOM 694 N N . PHE A 1 87 ? 19.364 13.873 -11.490 1.00 74.50 87 PHE A N 1
ATOM 695 C CA . PHE A 1 87 ? 20.043 14.180 -12.753 1.00 74.50 87 PHE A CA 1
ATOM 696 C C . PHE A 1 87 ? 21.248 13.295 -13.108 1.00 74.50 87 PHE A C 1
ATOM 698 O O . PHE A 1 87 ? 22.018 13.626 -14.014 1.00 74.50 87 PHE A O 1
ATOM 705 N N . LYS A 1 88 ? 21.419 12.143 -12.449 1.00 79.75 88 LYS A N 1
ATOM 706 C CA . LYS A 1 88 ? 22.363 11.109 -12.898 1.00 79.75 88 LYS A CA 1
ATOM 707 C C . LYS A 1 88 ? 21.714 10.168 -13.912 1.00 79.75 88 LYS A C 1
ATOM 709 O O . LYS A 1 88 ? 20.505 9.939 -13.897 1.00 79.75 88 LYS A O 1
ATOM 714 N N . HIS A 1 89 ? 22.547 9.627 -14.797 1.00 80.19 89 HIS A N 1
ATOM 715 C CA . HIS A 1 89 ? 22.146 8.593 -15.743 1.00 80.19 89 HIS A CA 1
ATOM 716 C C . HIS A 1 89 ? 22.154 7.233 -15.045 1.00 80.19 89 HIS A C 1
ATOM 718 O O . HIS A 1 89 ? 23.064 6.947 -14.268 1.00 80.19 89 HIS A O 1
ATOM 724 N N . ALA A 1 90 ? 21.157 6.410 -15.338 1.00 78.06 90 ALA A N 1
ATOM 725 C CA . ALA A 1 90 ? 21.026 5.054 -14.834 1.00 78.06 90 ALA A CA 1
ATOM 726 C C . ALA A 1 90 ? 20.640 4.105 -15.973 1.00 78.06 90 ALA A C 1
ATOM 728 O O . ALA A 1 90 ? 19.921 4.485 -16.903 1.00 78.06 90 ALA A O 1
ATOM 729 N N . CYS A 1 91 ? 21.116 2.866 -15.876 1.00 79.38 91 CYS A N 1
ATOM 730 C CA . CYS A 1 91 ? 20.623 1.752 -16.672 1.00 79.38 91 CYS A CA 1
ATOM 731 C C . CYS A 1 91 ? 19.610 0.973 -15.830 1.00 79.38 91 CYS A C 1
ATOM 733 O O . CYS A 1 91 ? 19.859 0.679 -14.657 1.00 79.38 91 CYS A O 1
ATOM 735 N N . CYS A 1 92 ? 18.461 0.653 -16.409 1.00 75.00 92 CYS A N 1
ATOM 736 C CA . CYS A 1 92 ? 17.419 -0.100 -15.725 1.00 75.00 92 CYS A CA 1
ATOM 737 C C . CYS A 1 92 ? 16.787 -1.138 -16.644 1.00 75.00 92 CYS A C 1
ATOM 739 O O . CYS A 1 92 ? 16.828 -1.013 -17.868 1.00 75.00 92 CYS A O 1
ATOM 741 N N . MET A 1 93 ? 16.182 -2.149 -16.034 1.00 73.19 93 MET A N 1
ATOM 742 C CA . MET A 1 93 ? 15.381 -3.147 -16.729 1.00 73.19 93 MET A CA 1
ATOM 743 C C . MET A 1 93 ? 13.898 -2.792 -16.608 1.00 73.19 93 MET A C 1
ATOM 745 O O . MET A 1 93 ? 13.390 -2.642 -15.499 1.00 73.19 93 MET A O 1
ATOM 749 N N . TYR A 1 94 ? 13.202 -2.694 -17.738 1.00 70.12 94 TYR A N 1
ATOM 750 C CA . TYR A 1 94 ? 11.756 -2.494 -17.810 1.00 70.12 94 TYR A CA 1
ATOM 751 C C . TYR A 1 94 ? 11.170 -3.365 -18.927 1.00 70.12 94 TYR A C 1
ATOM 753 O O . TYR A 1 94 ? 11.672 -3.342 -20.049 1.00 70.12 94 TYR A O 1
ATOM 761 N N . GLU A 1 95 ? 10.137 -4.156 -18.611 1.00 73.12 95 GLU A N 1
ATOM 762 C CA . GLU A 1 95 ? 9.509 -5.126 -19.533 1.00 73.12 95 GLU A CA 1
ATOM 763 C C .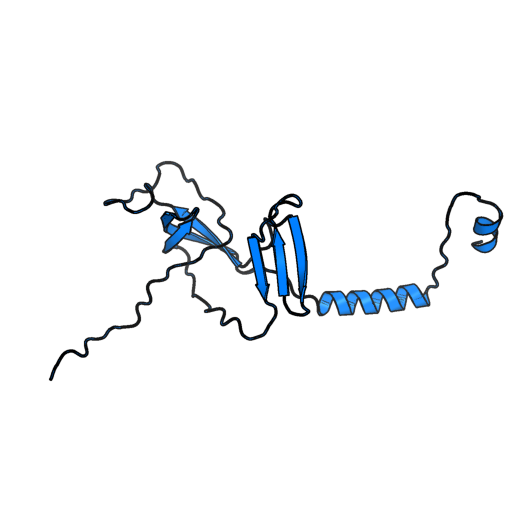 GLU A 1 95 ? 10.522 -6.076 -20.208 1.00 73.12 95 GLU A C 1
ATOM 765 O O . GLU A 1 95 ? 10.458 -6.343 -21.403 1.00 73.12 95 GLU A O 1
ATOM 770 N N . HIS A 1 96 ? 11.496 -6.578 -19.437 1.00 74.69 96 HIS A N 1
ATOM 771 C CA . HIS A 1 96 ? 12.601 -7.430 -19.919 1.00 74.69 96 HIS A CA 1
ATOM 772 C C . HIS A 1 96 ? 13.532 -6.780 -20.959 1.00 74.69 96 HIS A C 1
ATOM 774 O O . HIS A 1 96 ? 14.407 -7.450 -21.509 1.00 74.69 96 HIS A O 1
ATOM 780 N N . LEU A 1 97 ? 13.407 -5.474 -21.183 1.00 78.44 97 LEU A N 1
ATOM 781 C CA . LEU A 1 97 ? 14.301 -4.676 -22.013 1.00 78.44 97 LEU A CA 1
ATOM 782 C C . LEU A 1 97 ? 15.156 -3.784 -21.114 1.00 78.44 97 LEU A C 1
ATOM 784 O O . LEU A 1 97 ? 14.695 -3.318 -20.072 1.00 78.44 97 LEU A O 1
ATOM 788 N N . TRP A 1 98 ? 16.405 -3.535 -21.504 1.00 82.75 98 TRP A N 1
ATOM 789 C CA . TRP A 1 98 ? 17.248 -2.581 -20.790 1.00 82.75 98 TRP A CA 1
ATOM 790 C C . TRP A 1 98 ? 17.101 -1.189 -21.400 1.00 82.75 98 TRP A C 1
ATOM 792 O O . TRP A 1 98 ? 17.074 -1.006 -22.622 1.00 82.75 98 TRP A O 1
ATOM 802 N N . TRP A 1 99 ? 17.011 -0.198 -20.528 1.00 83.88 99 TRP A N 1
ATOM 803 C CA . TRP A 1 99 ? 16.780 1.193 -20.872 1.00 83.88 99 TRP A CA 1
ATOM 804 C C . TRP A 1 99 ? 17.815 2.069 -20.188 1.00 83.88 99 TRP A C 1
ATOM 806 O O . TRP A 1 99 ? 18.124 1.887 -19.010 1.00 83.88 99 TRP A O 1
ATOM 816 N N . ILE A 1 100 ? 18.307 3.065 -20.921 1.00 84.75 100 ILE A N 1
ATOM 817 C CA . ILE A 1 100 ? 19.096 4.156 -20.354 1.00 84.75 100 ILE A CA 1
ATOM 818 C C . ILE A 1 100 ? 18.153 5.320 -20.088 1.00 84.75 100 ILE A C 1
ATOM 820 O O . ILE A 1 100 ? 17.384 5.731 -20.963 1.00 84.75 100 ILE A O 1
ATOM 824 N N . GLY A 1 101 ? 18.226 5.872 -18.885 1.00 84.56 101 GLY A N 1
ATOM 825 C CA . GLY A 1 101 ? 17.450 7.042 -18.519 1.00 84.56 101 GLY A CA 1
ATOM 826 C C . GLY A 1 101 ? 18.184 7.962 -17.561 1.00 84.56 101 GLY A C 1
ATOM 827 O O . GLY A 1 101 ? 19.231 7.623 -17.015 1.00 84.56 101 GLY A O 1
ATOM 828 N N . MET A 1 102 ? 17.632 9.155 -17.377 1.00 83.38 102 MET A N 1
ATOM 829 C CA . MET A 1 102 ? 18.092 10.122 -16.384 1.00 83.38 102 MET A CA 1
ATOM 830 C C . MET A 1 102 ? 17.076 10.193 -15.252 1.00 83.38 102 MET A C 1
ATOM 832 O O . MET A 1 102 ? 15.878 10.348 -15.492 1.00 83.38 102 MET A O 1
ATOM 836 N N . MET A 1 103 ? 17.567 10.106 -14.023 1.00 80.50 103 MET A N 1
ATOM 837 C CA . MET A 1 103 ? 16.753 10.212 -12.815 1.00 80.50 103 MET A CA 1
ATOM 838 C C . MET A 1 103 ? 16.381 11.682 -12.614 1.00 80.50 103 MET A C 1
ATOM 840 O O . MET A 1 103 ? 17.266 12.530 -12.571 1.00 80.50 103 MET A O 1
ATOM 844 N N . GLN A 1 104 ? 15.094 12.013 -12.570 1.00 76.19 104 GLN A N 1
ATOM 845 C CA . GLN A 1 104 ? 14.627 13.398 -12.438 1.00 76.19 104 GLN A CA 1
ATOM 846 C C . GLN A 1 104 ? 14.279 13.748 -10.999 1.00 76.19 104 GLN A C 1
ATOM 848 O O . GLN A 1 104 ? 14.741 14.764 -10.490 1.00 76.19 104 GLN A O 1
ATOM 853 N N . ASP A 1 105 ? 13.476 12.901 -10.362 1.00 72.44 105 ASP A N 1
ATOM 854 C CA . ASP A 1 105 ? 12.930 13.154 -9.035 1.00 72.44 105 ASP A CA 1
ATOM 855 C C . ASP A 1 105 ? 12.995 11.882 -8.190 1.00 72.44 105 ASP A C 1
ATOM 857 O O . ASP A 1 105 ? 12.825 10.775 -8.709 1.00 72.44 105 ASP A O 1
ATOM 861 N N . ILE A 1 106 ? 13.280 12.046 -6.902 1.00 69.75 106 ILE A N 1
ATOM 862 C CA . ILE A 1 106 ? 13.486 10.948 -5.957 1.00 69.75 106 ILE A CA 1
ATOM 863 C C . ILE A 1 106 ? 12.591 11.205 -4.758 1.00 69.75 106 ILE A C 1
ATOM 865 O O . ILE A 1 106 ? 12.866 12.065 -3.916 1.00 69.75 106 ILE A O 1
ATOM 869 N N . LYS A 1 107 ? 11.528 10.417 -4.655 1.00 68.44 107 LYS A N 1
ATOM 870 C CA . LYS A 1 107 ? 10.600 10.462 -3.533 1.00 68.44 107 LYS A CA 1
ATOM 871 C C . LYS A 1 107 ? 11.062 9.482 -2.470 1.00 68.44 107 LYS A C 1
ATOM 873 O O . LYS A 1 107 ? 10.641 8.330 -2.447 1.00 68.44 107 LYS A O 1
ATOM 878 N N . ARG A 1 108 ? 11.931 9.959 -1.573 1.00 64.81 108 ARG A N 1
ATOM 879 C CA . ARG A 1 108 ? 12.495 9.153 -0.472 1.00 64.81 108 ARG A CA 1
ATOM 880 C C . ARG A 1 108 ? 11.424 8.519 0.417 1.00 64.81 108 ARG A C 1
ATOM 882 O O . ARG A 1 108 ? 11.608 7.396 0.858 1.00 64.81 108 ARG A O 1
ATOM 889 N N . GLU A 1 109 ? 10.310 9.215 0.643 1.00 59.56 109 GLU A N 1
ATOM 890 C CA . GLU A 1 109 ? 9.200 8.715 1.468 1.00 59.56 109 GLU A CA 1
ATOM 891 C C . GLU A 1 109 ? 8.519 7.476 0.869 1.00 59.56 109 GLU A C 1
ATOM 893 O O . GLU A 1 109 ? 8.087 6.595 1.607 1.00 59.56 109 GLU A O 1
ATOM 898 N N . GLU A 1 110 ? 8.441 7.396 -0.462 1.00 58.22 110 GLU A N 1
ATOM 899 C CA . GLU A 1 110 ? 7.781 6.295 -1.178 1.00 58.22 110 GLU A CA 1
ATOM 900 C C . GLU A 1 110 ? 8.789 5.262 -1.723 1.00 58.22 110 GLU A C 1
ATOM 902 O O . GLU A 1 110 ? 8.380 4.219 -2.229 1.00 58.22 110 GLU A O 1
ATOM 907 N N . ALA A 1 111 ? 10.096 5.529 -1.573 1.00 63.31 111 ALA A N 1
ATOM 908 C CA . ALA A 1 111 ? 11.201 4.816 -2.222 1.00 63.31 111 ALA A CA 1
ATOM 909 C C . ALA A 1 111 ? 11.080 4.767 -3.762 1.00 63.31 111 ALA A C 1
ATOM 911 O O . ALA A 1 111 ? 11.541 3.825 -4.406 1.00 63.31 111 ALA A O 1
ATOM 912 N N . ASP A 1 112 ? 10.488 5.810 -4.354 1.00 64.75 112 ASP A N 1
ATOM 913 C CA . ASP A 1 112 ? 10.200 5.886 -5.788 1.00 64.75 112 ASP A CA 1
ATOM 914 C C . ASP A 1 112 ? 11.145 6.850 -6.515 1.00 64.75 112 ASP A C 1
ATOM 916 O O . ASP A 1 112 ? 11.475 7.932 -6.019 1.00 64.75 112 ASP A O 1
ATOM 920 N N . ILE A 1 113 ? 11.551 6.479 -7.732 1.00 71.81 113 ILE A N 1
ATOM 921 C CA . ILE A 1 113 ? 12.452 7.272 -8.578 1.00 71.81 113 ILE A CA 1
ATOM 922 C C . ILE A 1 113 ? 11.777 7.511 -9.927 1.00 71.81 113 ILE A C 1
ATOM 924 O O . ILE A 1 113 ? 11.471 6.578 -10.670 1.00 71.81 113 ILE A O 1
ATOM 928 N N . ALA A 1 114 ? 11.583 8.778 -10.281 1.00 73.38 114 ALA A N 1
ATOM 929 C CA . ALA A 1 114 ? 11.130 9.159 -11.610 1.00 73.38 114 ALA A CA 1
ATOM 930 C C . ALA A 1 114 ? 12.316 9.138 -12.581 1.00 73.38 114 ALA A C 1
ATOM 932 O O . ALA A 1 114 ? 13.295 9.867 -12.396 1.00 73.38 114 ALA A O 1
ATOM 933 N N . VAL A 1 115 ? 12.220 8.336 -13.641 1.00 77.12 115 VAL A N 1
ATOM 934 C CA . VAL A 1 115 ? 13.265 8.217 -14.664 1.00 77.12 115 VAL A CA 1
ATOM 935 C C . VAL A 1 115 ? 12.712 8.652 -16.018 1.00 77.12 115 VAL A C 1
ATOM 937 O O . VAL A 1 115 ? 11.666 8.185 -16.466 1.00 77.12 115 VAL A O 1
ATOM 940 N N . LYS A 1 116 ? 13.428 9.552 -16.696 1.00 82.06 116 LYS A N 1
ATOM 941 C CA . LYS A 1 116 ? 13.169 9.903 -18.097 1.00 82.06 116 LYS A CA 1
ATOM 942 C C . LYS A 1 116 ? 13.986 8.976 -18.989 1.00 82.06 116 LYS A C 1
AT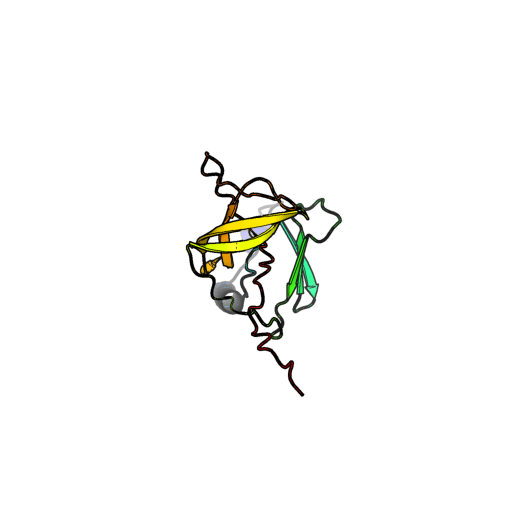OM 944 O O . LYS A 1 116 ? 15.210 8.987 -18.895 1.00 82.06 116 LYS A O 1
ATOM 949 N N . PHE A 1 117 ? 13.332 8.211 -19.861 1.00 82.75 117 PHE A N 1
ATOM 950 C CA . PHE A 1 117 ? 14.006 7.253 -20.745 1.00 82.75 117 PHE A CA 1
ATOM 951 C C . PHE A 1 117 ? 14.465 7.857 -22.062 1.00 82.75 117 PHE A C 1
ATOM 953 O O . PHE A 1 117 ? 13.762 8.653 -22.693 1.00 82.75 117 PHE A O 1
ATOM 960 N N . MET A 1 118 ? 15.636 7.415 -22.507 1.00 84.88 118 MET A N 1
ATOM 961 C CA . MET A 1 118 ? 16.082 7.597 -23.879 1.00 84.88 118 MET A CA 1
ATOM 962 C C . MET A 1 118 ? 15.456 6.523 -24.776 1.00 84.88 118 MET A C 1
ATOM 964 O O . MET A 1 118 ? 15.150 5.421 -24.328 1.00 84.88 118 MET A O 1
ATOM 968 N N . HIS A 1 119 ? 15.264 6.853 -26.050 1.00 81.94 119 HIS A N 1
ATOM 969 C CA . HIS A 1 119 ? 14.752 5.948 -27.074 1.00 81.94 119 HIS A CA 1
ATOM 970 C C . HIS A 1 119 ? 15.777 5.764 -28.196 1.00 81.94 119 HIS A C 1
ATOM 972 O O . HIS A 1 119 ? 16.490 6.717 -28.528 1.00 81.94 119 HIS A O 1
ATOM 978 N N . PRO A 1 120 ? 15.799 4.603 -28.865 1.00 85.69 120 PRO A N 1
ATOM 979 C CA . PRO A 1 120 ? 15.060 3.364 -28.561 1.00 85.69 120 PRO A CA 1
ATOM 980 C C . PRO A 1 120 ? 15.599 2.613 -27.324 1.00 85.69 120 PRO A C 1
ATOM 982 O O . PRO A 1 120 ? 16.641 2.978 -26.787 1.00 85.69 120 PRO A O 1
ATOM 985 N N . HIS A 1 121 ? 14.895 1.564 -26.883 1.00 82.75 121 HIS A N 1
ATOM 986 C CA . HIS A 1 121 ? 15.416 0.621 -25.887 1.00 82.75 121 HIS A CA 1
ATOM 987 C C . HIS A 1 121 ? 16.644 -0.125 -26.421 1.00 82.75 121 HIS A C 1
ATOM 989 O O . HIS A 1 121 ? 16.883 -0.204 -27.633 1.00 82.75 121 HIS A O 1
ATOM 995 N N . GLY A 1 122 ? 17.448 -0.666 -25.513 1.00 81.06 122 GLY A N 1
ATOM 996 C CA . GLY A 1 122 ? 18.569 -1.507 -25.890 1.00 81.06 122 GLY A CA 1
ATOM 997 C C . GLY A 1 122 ? 18.119 -2.888 -26.389 1.00 81.06 122 GLY A C 1
ATOM 998 O O . GLY A 1 122 ? 17.064 -3.360 -25.966 1.00 81.06 122 GLY A O 1
ATOM 999 N N . PRO A 1 123 ? 18.892 -3.572 -27.258 1.00 73.75 123 PRO A N 1
ATOM 1000 C CA . PRO A 1 123 ? 20.234 -3.249 -27.748 1.00 73.75 123 PRO A CA 1
ATOM 1001 C C . PRO A 1 123 ? 20.213 -2.329 -28.979 1.00 73.75 123 PRO A C 1
ATOM 1003 O O . PRO A 1 123 ? 19.918 -2.754 -30.092 1.00 73.75 123 PRO A O 1
ATOM 1006 N N . SER A 1 124 ? 20.582 -1.064 -28.783 1.00 80.44 124 SER A N 1
ATOM 1007 C CA . SER A 1 124 ? 20.609 -0.050 -29.840 1.00 80.44 124 SER A CA 1
ATOM 1008 C C . SER A 1 124 ? 21.941 0.690 -29.840 1.00 80.44 124 SER A C 1
ATOM 1010 O O . SER A 1 124 ? 22.502 0.976 -28.787 1.00 80.44 124 SER A O 1
ATOM 1012 N N . ALA A 1 125 ? 22.454 1.015 -31.030 1.00 76.62 125 ALA A N 1
ATOM 1013 C CA . ALA A 1 125 ? 23.763 1.658 -31.193 1.00 76.62 125 ALA A CA 1
ATOM 1014 C C . ALA A 1 125 ? 23.773 3.152 -30.816 1.00 76.62 125 ALA A C 1
ATOM 1016 O O . ALA A 1 125 ? 24.833 3.739 -30.620 1.00 76.62 125 ALA A O 1
ATOM 1017 N N . SER A 1 126 ? 22.602 3.788 -30.737 1.00 82.25 126 SER A N 1
ATOM 1018 C CA . SER A 1 126 ? 22.475 5.188 -30.335 1.00 82.25 126 SER A CA 1
ATOM 1019 C C . SER A 1 126 ? 21.165 5.413 -29.593 1.00 82.25 126 SER A C 1
ATOM 1021 O O . SER A 1 126 ? 20.143 4.834 -29.957 1.00 82.25 126 SER A O 1
ATOM 1023 N N . PHE A 1 127 ? 21.209 6.284 -28.588 1.00 84.06 127 PHE A N 1
ATOM 1024 C CA . PHE A 1 127 ? 20.077 6.658 -27.751 1.00 84.06 127 PHE A CA 1
ATOM 1025 C C . PHE A 1 127 ? 19.802 8.151 -27.924 1.00 84.06 127 PHE A C 1
ATOM 1027 O O . PHE A 1 127 ? 20.730 8.962 -27.967 1.00 84.06 127 PHE A O 1
ATOM 1034 N N . LYS A 1 128 ? 18.532 8.533 -28.025 1.00 85.12 128 LYS A N 1
ATOM 1035 C CA . LYS A 1 128 ? 18.092 9.923 -28.173 1.00 85.12 128 LYS A CA 1
ATOM 1036 C C . LYS A 1 128 ? 17.029 10.249 -27.138 1.00 85.12 128 LYS A C 1
ATOM 1038 O O . LYS A 1 128 ? 16.194 9.415 -26.795 1.00 85.12 128 LYS A O 1
ATOM 1043 N N . TRP A 1 129 ? 17.035 11.489 -26.666 1.00 83.00 129 TRP A N 1
ATOM 1044 C CA . TRP A 1 129 ? 15.949 11.986 -25.835 1.00 83.00 129 TRP A CA 1
ATOM 1045 C C . TRP A 1 129 ? 14.674 12.106 -26.677 1.00 83.00 129 TRP A C 1
ATOM 1047 O O . TRP A 1 129 ? 14.723 12.718 -27.749 1.00 83.00 129 TRP A O 1
ATOM 1057 N N . PRO A 1 130 ? 13.540 11.535 -26.235 1.00 76.88 130 PRO A N 1
ATOM 1058 C CA . PRO A 1 130 ? 12.278 11.733 -26.926 1.00 76.88 130 PRO A CA 1
ATOM 1059 C C . PRO A 1 130 ? 11.908 13.222 -26.903 1.00 76.88 130 PRO A C 1
ATOM 1061 O O . PRO A 1 130 ? 12.105 13.912 -25.904 1.00 76.88 130 PRO A O 1
ATOM 1064 N N . SER A 1 131 ? 11.363 13.719 -28.016 1.00 68.06 131 SER A N 1
ATOM 1065 C CA . SER A 1 131 ? 10.967 15.127 -28.185 1.00 68.06 131 SER A CA 1
ATOM 1066 C C . SER A 1 131 ? 9.797 15.537 -27.287 1.00 68.06 131 SER A C 1
ATOM 1068 O O . SER A 1 131 ? 9.550 16.722 -27.094 1.00 68.06 131 SER A O 1
ATOM 1070 N N . ARG A 1 132 ? 9.060 14.555 -26.758 1.00 63.97 132 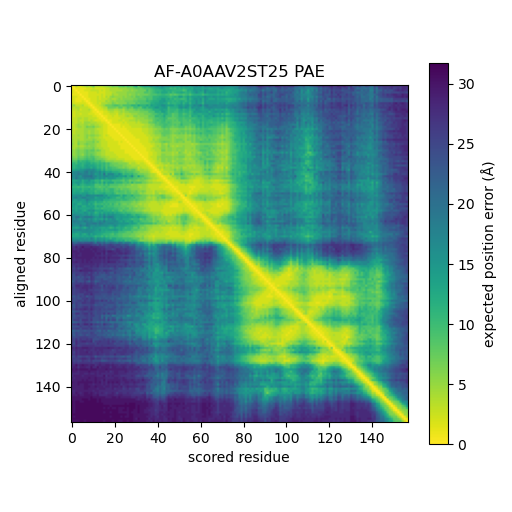ARG A N 1
ATOM 1071 C CA . ARG A 1 132 ? 8.003 14.741 -25.766 1.00 63.97 132 ARG A CA 1
ATOM 1072 C C . ARG A 1 132 ? 8.554 14.328 -24.404 1.00 63.97 132 ARG A C 1
ATOM 1074 O O . ARG A 1 132 ? 9.146 13.255 -24.289 1.00 63.97 132 ARG A O 1
ATOM 1081 N N . ASP A 1 133 ? 8.329 15.154 -23.386 1.00 56.88 133 ASP A N 1
ATOM 1082 C CA . ASP A 1 133 ? 8.622 14.833 -21.986 1.00 56.88 133 ASP A CA 1
ATOM 1083 C C . ASP A 1 133 ? 7.692 13.717 -21.492 1.00 56.88 133 ASP A C 1
ATOM 1085 O O . ASP A 1 133 ? 6.706 13.947 -20.801 1.00 56.88 133 ASP A O 1
ATOM 1089 N N . ALA A 1 134 ? 7.975 12.482 -21.894 1.00 53.09 134 ALA A 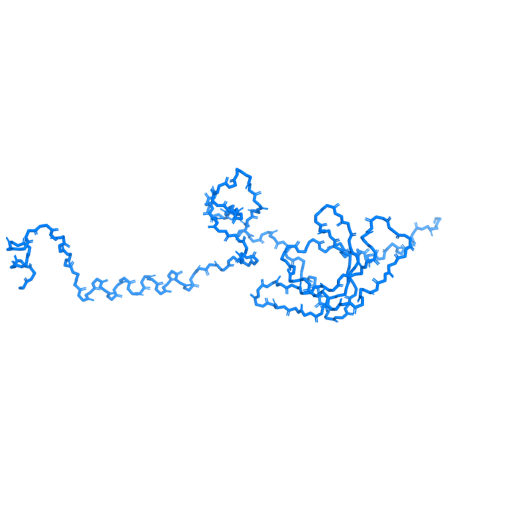N 1
ATOM 1090 C CA . ALA A 1 134 ? 7.349 11.302 -21.328 1.00 53.09 134 ALA A CA 1
ATOM 1091 C C . ALA A 1 134 ? 8.155 10.893 -20.088 1.00 53.09 134 ALA A C 1
ATOM 1093 O O . ALA A 1 134 ? 9.085 10.090 -20.165 1.00 53.09 134 ALA A O 1
ATOM 1094 N N . ALA A 1 135 ? 7.855 11.525 -18.954 1.00 51.62 135 ALA A N 1
ATOM 1095 C CA . ALA A 1 135 ? 8.269 11.016 -17.655 1.00 51.62 135 ALA A CA 1
ATOM 1096 C C . ALA A 1 135 ? 7.302 9.887 -17.281 1.00 51.62 135 ALA A C 1
ATOM 1098 O O . ALA A 1 135 ? 6.106 10.126 -17.114 1.00 51.62 135 ALA A O 1
ATOM 1099 N N . PHE A 1 136 ? 7.803 8.657 -17.193 1.00 52.28 136 PHE A N 1
ATOM 1100 C CA . PHE A 1 136 ? 7.011 7.535 -16.705 1.00 52.28 136 PHE A CA 1
ATOM 1101 C C . PHE A 1 136 ? 7.296 7.378 -15.208 1.00 52.28 136 PHE A C 1
ATOM 1103 O O . PHE A 1 136 ? 8.461 7.198 -14.843 1.00 52.28 136 PHE A O 1
ATOM 1110 N N . PRO A 1 137 ? 6.283 7.478 -14.326 1.00 44.66 137 PRO A N 1
ATOM 1111 C CA . PRO A 1 137 ? 6.467 7.123 -12.927 1.00 44.66 137 PRO A CA 1
ATOM 1112 C C . PRO A 1 137 ? 6.787 5.628 -12.873 1.00 44.66 137 PRO A C 1
ATOM 1114 O O . PRO A 1 137 ? 5.938 4.795 -13.193 1.00 44.66 137 PRO A O 1
ATOM 1117 N N . MET A 1 138 ? 8.038 5.295 -12.557 1.00 48.00 138 MET A N 1
ATOM 1118 C CA . MET A 1 138 ? 8.499 3.915 -12.528 1.00 48.00 138 MET A CA 1
ATOM 1119 C C . MET A 1 138 ? 8.554 3.428 -11.091 1.00 48.00 138 MET A C 1
ATOM 1121 O O . MET A 1 138 ? 9.239 3.993 -10.246 1.00 48.00 138 MET A O 1
ATOM 1125 N N . TYR A 1 139 ? 7.842 2.336 -10.859 1.00 46.88 139 TYR A N 1
ATOM 1126 C CA . TYR A 1 139 ? 7.854 1.593 -9.613 1.00 46.88 139 TYR A CA 1
ATOM 1127 C C . TYR A 1 139 ? 8.560 0.269 -9.917 1.00 46.88 139 TYR A C 1
ATOM 1129 O O . TYR A 1 139 ? 8.181 -0.384 -10.890 1.00 46.88 139 TYR A O 1
ATOM 1137 N N . HIS A 1 140 ? 9.527 -0.140 -9.087 1.00 48.50 140 HIS A N 1
ATOM 1138 C CA . HIS A 1 140 ? 10.378 -1.340 -9.249 1.00 48.50 140 HIS A CA 1
ATOM 1139 C C . HIS A 1 140 ? 11.561 -1.184 -10.218 1.00 48.50 140 HIS A C 1
ATOM 1141 O O . HIS A 1 140 ? 11.732 -1.953 -11.162 1.00 48.50 140 HIS A O 1
ATOM 1147 N N . LEU A 1 141 ? 12.422 -0.202 -9.953 1.00 44.41 141 LEU A N 1
ATOM 1148 C CA . LEU A 1 141 ? 13.700 -0.070 -10.645 1.00 44.41 141 LEU A CA 1
ATOM 1149 C C . LEU A 1 141 ? 14.694 -1.113 -10.087 1.00 44.41 141 LEU A C 1
ATOM 1151 O O . LEU A 1 141 ? 15.230 -0.936 -8.996 1.00 44.41 141 LEU A O 1
ATOM 1155 N N . GLN A 1 142 ? 14.991 -2.183 -10.834 1.00 42.59 142 GLN A N 1
ATOM 1156 C CA . GLN A 1 142 ? 16.286 -2.858 -10.677 1.00 42.59 142 GLN A CA 1
ATOM 1157 C C . GLN A 1 142 ? 17.328 -1.977 -11.366 1.00 42.59 142 GLN A C 1
ATOM 1159 O O . GLN A 1 142 ? 17.518 -2.042 -12.584 1.00 42.59 142 GLN A O 1
ATOM 1164 N N . ILE A 1 143 ? 17.944 -1.083 -10.590 1.00 46.97 143 ILE A N 1
ATOM 1165 C CA . ILE A 1 143 ? 19.052 -0.261 -11.074 1.00 46.97 143 ILE A CA 1
ATOM 1166 C C . ILE A 1 143 ? 20.240 -1.188 -11.282 1.00 46.97 143 ILE A C 1
ATOM 1168 O O . ILE A 1 143 ? 20.820 -1.691 -10.320 1.00 46.97 143 ILE A O 1
ATOM 1172 N N . LEU A 1 144 ? 20.635 -1.383 -12.535 1.00 41.44 144 LEU A N 1
ATOM 1173 C CA . LEU A 1 144 ? 21.970 -1.873 -12.840 1.00 41.44 144 LEU A CA 1
ATOM 1174 C C . LEU A 1 144 ? 22.900 -0.669 -12.694 1.00 41.44 144 LEU A C 1
ATOM 1176 O O . LEU A 1 144 ? 23.226 0.011 -13.666 1.00 41.44 144 LEU A O 1
ATOM 1180 N N . VAL A 1 145 ? 23.271 -0.352 -11.452 1.00 38.31 145 VAL A N 1
ATOM 1181 C CA . VAL A 1 145 ? 24.421 0.520 -11.218 1.00 38.31 145 VAL A CA 1
ATOM 1182 C C . VAL A 1 145 ? 25.619 -0.307 -11.651 1.00 38.31 145 VAL A C 1
ATOM 1184 O O . VAL A 1 145 ? 25.846 -1.391 -11.110 1.00 38.31 145 VAL A O 1
ATOM 1187 N N . GLU A 1 146 ? 26.372 0.162 -12.648 1.00 32.53 146 GLU A N 1
ATOM 1188 C CA . GLU A 1 146 ? 27.713 -0.369 -12.850 1.00 32.53 146 GLU A CA 1
ATOM 1189 C C . GLU A 1 146 ? 28.415 -0.270 -11.501 1.00 32.53 146 GLU A C 1
ATOM 1191 O O . GLU A 1 146 ? 28.662 0.826 -10.997 1.00 32.53 146 GLU A O 1
ATOM 1196 N N . HIS A 1 147 ? 28.727 -1.421 -10.906 1.00 29.17 147 HIS A N 1
ATOM 1197 C CA . HIS A 1 147 ? 29.787 -1.507 -9.928 1.00 29.17 147 HIS A CA 1
ATOM 1198 C C . HIS A 1 147 ? 31.033 -0.942 -10.609 1.00 29.17 147 HIS A C 1
ATOM 1200 O O . HIS A 1 147 ? 31.838 -1.680 -11.170 1.00 29.17 147 HIS A O 1
ATOM 1206 N N . THR A 1 148 ? 31.255 0.366 -10.509 1.00 26.08 148 THR A N 1
ATOM 1207 C CA . THR A 1 148 ? 32.589 0.936 -10.634 1.00 26.08 148 THR A CA 1
ATOM 1208 C C . THR A 1 148 ? 33.339 0.620 -9.338 1.00 26.08 148 THR A C 1
ATOM 1210 O O . THR A 1 148 ? 33.899 1.485 -8.672 1.00 26.08 148 THR A O 1
ATOM 1213 N N . ILE A 1 149 ? 33.352 -0.664 -8.957 1.00 24.19 149 ILE A N 1
ATOM 1214 C CA . ILE A 1 149 ? 34.467 -1.212 -8.212 1.00 24.19 149 ILE A CA 1
ATOM 1215 C C . ILE A 1 149 ? 35.577 -1.235 -9.242 1.00 24.19 149 ILE A C 1
ATOM 1217 O O . ILE A 1 149 ? 35.551 -2.009 -10.195 1.00 24.19 149 ILE A O 1
ATOM 1221 N N . TYR A 1 150 ? 36.518 -0.321 -9.053 1.00 26.11 150 TYR A N 1
ATOM 1222 C CA . TYR A 1 150 ? 37.903 -0.464 -9.444 1.00 26.11 150 TYR A CA 1
ATOM 1223 C C . TYR A 1 150 ? 38.296 -1.945 -9.615 1.00 26.11 150 TYR A C 1
ATOM 1225 O O . TYR A 1 150 ? 38.820 -2.560 -8.689 1.00 26.11 150 TYR A O 1
ATOM 1233 N N . GLN A 1 151 ? 38.194 -2.493 -10.828 1.00 25.38 151 GLN A N 1
ATOM 1234 C CA . GLN A 1 151 ? 39.239 -3.395 -11.291 1.00 25.38 151 GLN A CA 1
ATOM 1235 C C . GLN A 1 151 ? 40.436 -2.507 -11.614 1.00 25.38 151 GLN A C 1
ATOM 1237 O O . GLN A 1 151 ? 40.787 -2.246 -12.763 1.00 25.38 151 GLN A O 1
ATOM 1242 N N . LYS A 1 152 ? 41.048 -1.979 -10.546 1.00 25.80 152 LYS A N 1
ATOM 1243 C CA . LYS A 1 152 ? 42.414 -1.502 -10.612 1.00 25.80 152 LYS A CA 1
ATOM 1244 C C . LYS A 1 152 ? 43.219 -2.731 -10.998 1.00 25.80 152 LYS A C 1
ATOM 1246 O O . LYS A 1 152 ? 43.330 -3.670 -10.217 1.00 25.80 152 LYS A O 1
ATOM 1251 N N . ALA A 1 153 ? 43.677 -2.713 -12.241 1.00 32.00 153 ALA A N 1
ATOM 1252 C CA . ALA A 1 153 ? 44.754 -3.514 -12.779 1.00 32.00 153 ALA A CA 1
ATOM 1253 C C . ALA A 1 153 ? 45.613 -4.172 -11.684 1.00 32.00 153 ALA A C 1
ATOM 1255 O O . ALA A 1 153 ? 46.461 -3.528 -11.071 1.00 32.00 153 ALA A O 1
ATOM 1256 N N . MET A 1 154 ? 45.418 -5.472 -11.482 1.00 30.77 154 MET A N 1
ATOM 1257 C CA . MET A 1 154 ? 46.499 -6.373 -11.093 1.00 30.77 154 MET A CA 1
ATOM 1258 C C . MET A 1 154 ? 46.741 -7.344 -12.248 1.00 30.77 154 MET A C 1
ATOM 1260 O O . MET A 1 154 ? 46.616 -8.555 -12.135 1.00 30.77 154 MET A O 1
ATOM 1264 N N . SER A 1 155 ? 47.099 -6.765 -13.393 1.00 29.70 155 SER A N 1
ATOM 1265 C CA . SER A 1 155 ? 48.187 -7.309 -14.193 1.00 29.70 155 SER A CA 1
ATOM 1266 C C . SER A 1 155 ? 49.428 -6.538 -13.768 1.00 29.70 155 SER A C 1
ATOM 1268 O O . SER A 1 155 ? 49.453 -5.323 -13.953 1.00 29.70 155 SER A O 1
ATOM 1270 N N . THR A 1 156 ? 50.410 -7.206 -13.161 1.00 31.72 156 THR A N 1
ATOM 1271 C CA . THR A 1 156 ? 51.818 -7.249 -13.605 1.00 31.72 156 THR A CA 1
ATOM 1272 C C . THR A 1 156 ? 52.629 -8.068 -12.590 1.00 31.72 156 THR A C 1
ATOM 1274 O O . THR A 1 156 ? 52.794 -7.613 -11.468 1.00 31.72 156 THR A O 1
ATOM 1277 N N . LYS A 1 157 ? 53.138 -9.214 -13.069 1.00 36.50 157 LYS A N 1
ATOM 1278 C CA . LYS A 1 157 ? 54.345 -9.973 -12.666 1.00 36.50 157 LYS A CA 1
ATOM 1279 C C . LYS A 1 157 ? 54.513 -10.443 -11.222 1.00 36.50 157 LYS A C 1
ATOM 1281 O O . LYS A 1 157 ? 54.697 -9.600 -10.324 1.00 36.50 157 LYS A O 1
#

Secondary structure (DSSP, 8-state):
-HHHHHHH-TT-------HHHHHHHHHHHHHHHHTPPP-TT-TT-SEEEEEETTEEEEESSTT-SS--EEEE-STT---------TT-EEEEEETTEEEEEEEEEEETTTTEEEEEEPBSPSS-S--B--SS--EEEES---EE-------------

Nearest PDB structures (foldseek):
  5in1-assembly1_B  TM=4.793E-01  e=1.010E+00  Oryza sativa
  6je4-assembly1_A  TM=6.872E-01  e=5.408E+00  Neisseria meningitidis 8013
  8q9t-assembly1_A  TM=6.316E-01  e=9.460E+00  Saccharomyces cerevisiae
  2rnz-assembly1_A  TM=3.910E-01  e=8.945E+00  Saccharomyces cerevisiae